Protein AF-A0A257PKK8-F1 (afdb_monomer)

Solvent-accessible surface area (backbone atoms only — not comparable to full-atom values): 4317 Å² total; per-residue (Å²): 134,84,79,76,77,78,74,72,99,60,85,71,84,64,87,85,80,89,53,87,86,46,38,39,100,86,67,48,76,28,66,68,58,55,51,52,54,51,51,50,34,52,48,55,55,49,22,64,74,66,73,46,92,75,79,89,88,78,86,91,84,133

Foldseek 3Di:
DDDPPDDPPDDQLDDDDDDQVQADPVSHGDPVVVVVRVLVSVQSVVCVVVVHHDDDPDDDDD

Radius of gyration: 14.4 Å; Cα contacts (8 Å, |Δi|>4): 25; chains: 1; bounding box: 28×27×38 Å

Sequence (62 aa):
MTHASQLPDCAPTLRTQARPADVNMHGDIFGGWIMAQVDMAGGITAAWRAKGRVATVAVKEF

Mean predicted aligned error: 5.25 Å

Structure (mmCIF, N/CA/C/O backbone):
data_AF-A0A257PKK8-F1
#
_entry.id   AF-A0A257PKK8-F1
#
loop_
_atom_site.group_PDB
_atom_site.id
_atom_site.type_symbol
_atom_site.label_atom_id
_atom_site.label_alt_id
_atom_site.label_comp_id
_atom_site.label_asym_id
_atom_site.label_entity_id
_atom_site.label_seq_id
_atom_site.pdbx_PDB_ins_code
_atom_site.Cartn_x
_atom_site.Cartn_y
_atom_site.Cartn_z
_atom_site.occupancy
_atom_site.B_iso_or_equiv
_atom_site.auth_seq_id
_atom_site.a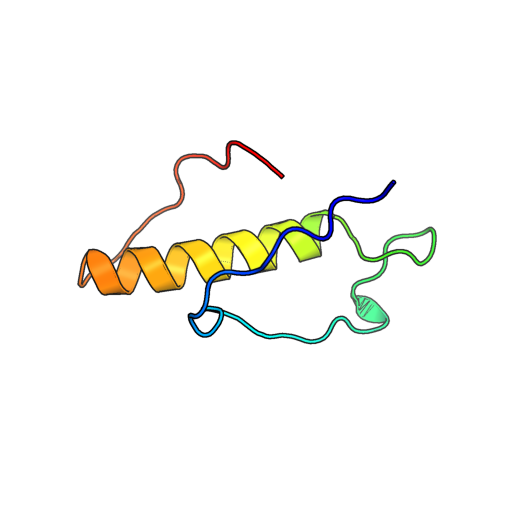uth_comp_id
_atom_site.auth_asym_id
_atom_site.auth_atom_id
_atom_site.pdbx_PDB_model_num
ATOM 1 N N . MET A 1 1 ? -5.207 19.477 -21.397 1.00 40.78 1 MET A N 1
ATOM 2 C CA . MET A 1 1 ? -5.237 20.283 -20.160 1.00 40.78 1 MET A CA 1
ATOM 3 C C . MET A 1 1 ? -5.219 19.303 -19.000 1.00 40.78 1 MET A C 1
ATOM 5 O O . MET A 1 1 ? -6.218 18.639 -18.768 1.00 40.78 1 MET A O 1
ATOM 9 N N . THR A 1 2 ? -4.062 19.082 -18.384 1.00 45.88 2 THR A N 1
ATOM 10 C CA . THR A 1 2 ? -3.915 18.174 -17.241 1.00 45.88 2 THR A CA 1
ATOM 11 C C . THR A 1 2 ? -4.532 18.839 -16.016 1.00 45.88 2 THR A C 1
ATOM 13 O O . THR A 1 2 ? -4.023 19.848 -15.536 1.00 45.88 2 THR A O 1
ATOM 16 N N . HIS A 1 3 ? -5.654 18.307 -15.528 1.00 55.75 3 HIS A N 1
ATOM 17 C CA . HIS A 1 3 ? -6.160 18.651 -14.202 1.00 55.75 3 HIS A CA 1
ATOM 18 C C . HIS A 1 3 ? -5.096 18.218 -13.189 1.00 55.75 3 HIS A C 1
ATOM 20 O O . HIS A 1 3 ? -4.935 17.028 -12.9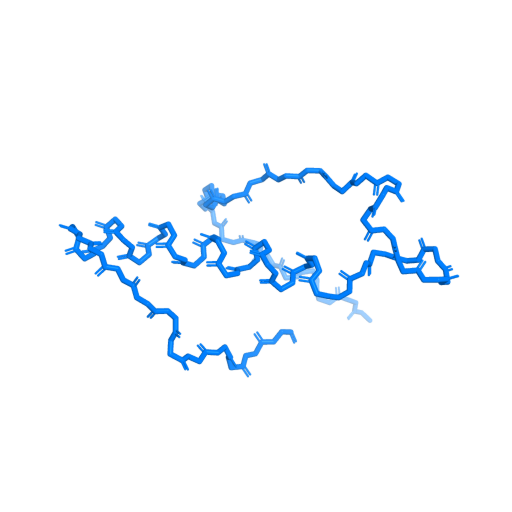26 1.00 55.75 3 HIS A O 1
ATOM 26 N N . ALA A 1 4 ? -4.328 19.165 -12.651 1.00 58.72 4 ALA A N 1
ATOM 27 C CA . ALA A 1 4 ? -3.524 18.900 -11.471 1.00 58.72 4 ALA A CA 1
ATOM 28 C C . ALA A 1 4 ? -4.512 18.632 -10.331 1.00 58.72 4 ALA A C 1
ATOM 30 O O . ALA A 1 4 ? -5.163 19.553 -9.841 1.00 58.72 4 ALA A O 1
ATOM 31 N N . SER A 1 5 ? -4.701 17.358 -9.983 1.00 67.81 5 SER A N 1
ATOM 32 C CA . SER A 1 5 ? -5.505 16.973 -8.827 1.00 67.81 5 SER A CA 1
ATOM 33 C C . SER A 1 5 ? -4.899 17.641 -7.601 1.00 67.81 5 SER A C 1
ATOM 35 O O . SER A 1 5 ? -3.780 17.312 -7.204 1.00 67.81 5 SER A O 1
ATOM 37 N N . GLN A 1 6 ? -5.612 18.608 -7.032 1.00 79.88 6 GLN A N 1
ATOM 38 C CA . GLN A 1 6 ? -5.188 19.266 -5.808 1.00 79.88 6 GLN A CA 1
ATOM 39 C C . GLN A 1 6 ? -5.180 18.206 -4.702 1.00 79.88 6 GLN A C 1
ATOM 41 O O . GLN A 1 6 ? -6.196 17.553 -4.456 1.00 79.88 6 GLN A O 1
ATOM 46 N N . LEU A 1 7 ? -4.011 17.963 -4.109 1.00 78.75 7 LEU A N 1
ATOM 47 C CA . LEU A 1 7 ? -3.894 17.009 -3.012 1.00 78.75 7 LEU A CA 1
ATOM 48 C C . LEU A 1 7 ? -4.649 17.548 -1.787 1.00 78.75 7 LEU A C 1
ATOM 50 O O . LEU A 1 7 ? -4.743 18.766 -1.628 1.00 78.75 7 LEU A O 1
ATOM 54 N N . PRO A 1 8 ? -5.176 16.670 -0.918 1.00 83.00 8 PRO A N 1
ATOM 55 C CA . PRO A 1 8 ? -5.781 17.101 0.336 1.00 83.00 8 PRO A CA 1
ATOM 56 C C . PRO A 1 8 ? -4.796 17.926 1.175 1.00 83.00 8 PRO A C 1
ATOM 58 O O . PRO A 1 8 ? -3.611 17.600 1.224 1.00 83.00 8 PRO A O 1
ATOM 61 N N . ASP A 1 9 ? -5.293 18.918 1.919 1.00 87.50 9 ASP A N 1
ATOM 62 C CA . ASP A 1 9 ? -4.487 19.785 2.804 1.00 87.50 9 ASP A CA 1
ATOM 63 C C . ASP A 1 9 ? -3.935 19.064 4.059 1.00 87.50 9 ASP A C 1
ATOM 65 O O . ASP A 1 9 ? -3.522 19.692 5.035 1.00 87.50 9 ASP A O 1
ATOM 69 N N . CYS A 1 10 ? -3.926 17.728 4.070 1.00 84.81 10 CYS A N 1
ATOM 70 C CA . CYS A 1 10 ? -3.400 16.917 5.161 1.00 84.81 10 CYS A CA 1
ATOM 71 C C . CYS A 1 10 ? -2.077 16.245 4.782 1.00 84.81 10 CYS A C 1
ATOM 73 O O . CYS A 1 10 ? -1.828 15.904 3.626 1.00 84.81 10 CYS A O 1
ATOM 75 N N . ALA A 1 11 ? -1.239 15.985 5.787 1.00 90.31 11 ALA A N 1
ATOM 76 C CA . ALA A 1 11 ? -0.027 15.204 5.581 1.00 90.31 11 ALA A CA 1
ATOM 77 C C . ALA A 1 11 ? -0.371 13.780 5.090 1.00 90.31 11 ALA A C 1
ATOM 79 O O . ALA A 1 11 ? -1.317 13.174 5.602 1.00 90.31 11 ALA A O 1
ATOM 80 N N . PRO A 1 12 ? 0.391 13.222 4.131 1.00 92.56 12 PRO A N 1
ATOM 81 C CA . PRO A 1 12 ? 0.192 11.847 3.695 1.00 92.56 12 PRO A CA 1
ATOM 82 C C . PRO A 1 12 ? 0.530 10.875 4.827 1.00 92.56 12 PRO A C 1
ATOM 84 O O . PRO A 1 12 ? 1.488 11.091 5.572 1.00 92.56 12 PRO A O 1
ATOM 87 N N . THR A 1 13 ? -0.204 9.764 4.911 1.00 94.94 13 THR A N 1
ATOM 88 C CA . THR A 1 13 ? 0.067 8.712 5.904 1.00 94.94 13 THR A CA 1
ATOM 89 C C . THR A 1 13 ? 1.459 8.098 5.730 1.00 94.94 13 THR A C 1
ATOM 91 O O . THR A 1 13 ? 2.114 7.760 6.712 1.00 94.94 13 THR A O 1
ATOM 94 N N . LEU A 1 14 ? 1.926 7.961 4.484 1.00 95.12 14 LEU A N 1
ATOM 95 C CA . LEU A 1 14 ? 3.225 7.383 4.155 1.00 95.12 14 LEU A CA 1
ATOM 96 C C . LEU A 1 14 ? 3.935 8.236 3.101 1.00 95.12 14 LEU A C 1
ATOM 98 O O . LEU A 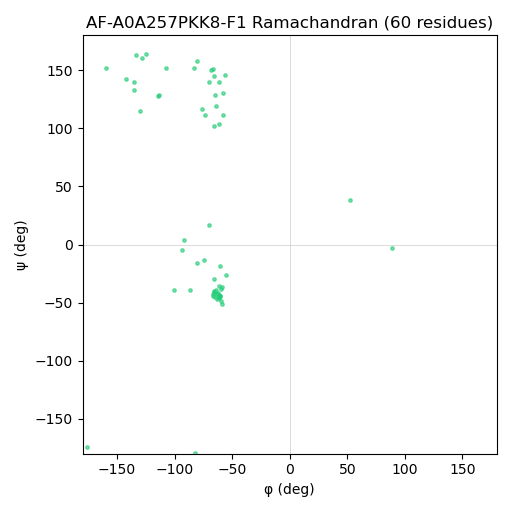1 14 ? 3.353 8.593 2.079 1.00 95.12 14 LEU A O 1
ATOM 102 N N . ARG A 1 15 ? 5.217 8.526 3.340 1.00 94.44 15 ARG A N 1
ATOM 103 C CA . ARG A 1 15 ? 6.120 9.152 2.371 1.00 94.44 15 ARG A CA 1
ATOM 104 C C . ARG A 1 15 ? 7.402 8.336 2.306 1.00 94.44 15 ARG A C 1
ATOM 106 O O . ARG A 1 15 ? 8.141 8.269 3.283 1.00 94.44 15 ARG A O 1
ATOM 113 N N . THR A 1 16 ? 7.653 7.728 1.156 1.00 94.25 16 THR A N 1
ATOM 114 C CA . THR A 1 16 ? 8.801 6.849 0.920 1.00 94.25 16 THR A CA 1
ATOM 115 C C . THR A 1 16 ? 9.476 7.202 -0.402 1.00 94.25 16 THR A C 1
ATOM 117 O O . THR A 1 16 ? 8.892 7.894 -1.236 1.00 94.25 16 THR A O 1
ATOM 120 N N . GLN A 1 17 ? 10.711 6.744 -0.584 1.00 95.25 17 GLN A N 1
ATOM 121 C CA . GLN A 1 17 ? 11.465 6.906 -1.821 1.00 95.25 17 GLN A CA 1
ATOM 122 C C . GLN A 1 17 ? 11.681 5.546 -2.472 1.00 95.25 17 GLN A C 1
ATOM 124 O O . GLN A 1 17 ? 12.174 4.623 -1.823 1.00 95.25 17 GLN A O 1
ATOM 129 N N . ALA A 1 18 ? 11.342 5.456 -3.756 1.00 95.31 18 ALA A N 1
ATOM 130 C CA . ALA A 1 18 ? 11.700 4.310 -4.573 1.00 95.31 18 ALA A CA 1
ATOM 131 C C . ALA A 1 18 ? 13.218 4.259 -4.800 1.00 95.31 18 ALA A C 1
ATOM 133 O O . ALA A 1 18 ? 13.901 5.289 -4.824 1.00 95.31 18 ALA A O 1
ATOM 134 N N . ARG A 1 19 ? 13.744 3.050 -4.965 1.00 96.19 19 ARG A N 1
ATOM 135 C CA . ARG A 1 19 ? 15.166 2.753 -5.155 1.00 96.19 19 ARG A CA 1
ATOM 136 C C . ARG A 1 19 ? 15.375 1.951 -6.441 1.00 96.19 19 ARG A C 1
ATOM 138 O O . ARG A 1 19 ? 14.433 1.335 -6.930 1.00 96.19 19 ARG A O 1
ATOM 145 N N . PRO A 1 20 ? 16.615 1.863 -6.956 1.00 96.44 20 PRO A N 1
ATOM 146 C CA . PRO A 1 20 ? 16.911 1.046 -8.134 1.00 96.44 20 PRO A CA 1
ATOM 147 C C . PRO A 1 20 ? 16.493 -0.426 -8.010 1.00 96.44 20 PRO A C 1
ATOM 149 O O . PRO A 1 20 ? 16.216 -1.058 -9.015 1.00 96.44 20 PRO A O 1
ATOM 152 N N . ALA A 1 21 ? 16.422 -0.976 -6.794 1.00 96.56 21 ALA A N 1
ATOM 153 C CA . ALA A 1 21 ? 15.955 -2.344 -6.561 1.00 96.56 21 ALA A CA 1
ATOM 154 C C . ALA A 1 21 ? 14.428 -2.518 -6.704 1.00 96.56 21 ALA A C 1
ATOM 156 O O . ALA A 1 21 ? 13.955 -3.647 -6.781 1.00 96.56 21 ALA A O 1
ATOM 157 N N . ASP A 1 22 ? 13.666 -1.422 -6.742 1.00 97.56 22 ASP A N 1
ATOM 158 C CA . ASP A 1 22 ? 1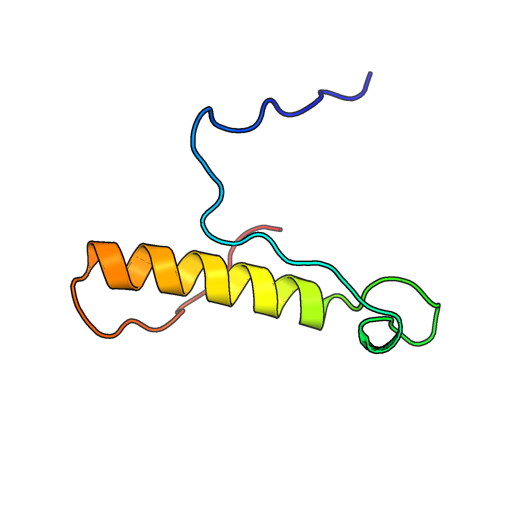2.203 -1.435 -6.828 1.00 97.56 22 ASP A CA 1
ATOM 159 C C . ASP A 1 22 ? 11.702 -1.388 -8.283 1.00 97.56 22 ASP A C 1
ATOM 161 O O . ASP A 1 22 ? 10.497 -1.292 -8.523 1.00 97.56 22 ASP A O 1
ATOM 165 N N . VAL A 1 23 ? 12.611 -1.424 -9.264 1.00 97.94 23 VAL A N 1
ATOM 166 C CA . VAL A 1 23 ? 12.263 -1.392 -10.688 1.00 97.94 23 VAL A CA 1
ATOM 167 C C . VAL A 1 23 ? 11.886 -2.778 -11.213 1.00 97.94 23 VAL A C 1
ATOM 169 O O . VAL A 1 23 ? 12.352 -3.810 -10.734 1.00 97.94 23 VAL A O 1
ATOM 172 N N . ASN A 1 24 ? 11.035 -2.808 -12.230 1.00 96.75 24 ASN A N 1
ATOM 173 C CA . ASN A 1 24 ? 10.7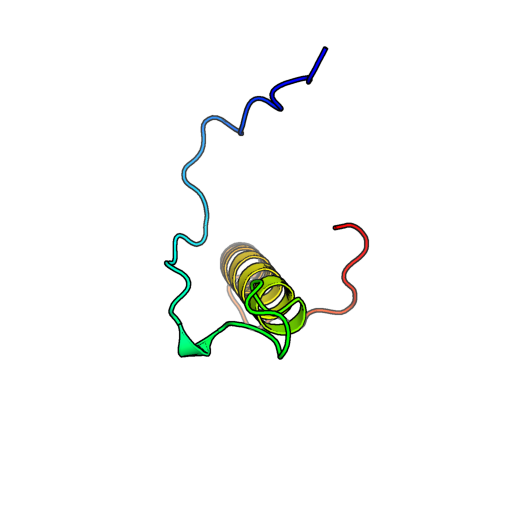33 -3.994 -13.017 1.00 96.75 24 ASN A CA 1
ATOM 174 C C . ASN A 1 24 ? 11.803 -4.215 -14.112 1.00 96.75 24 ASN A C 1
ATOM 176 O O . ASN A 1 24 ? 12.746 -3.438 -14.246 1.00 96.75 24 ASN A O 1
ATOM 180 N N . MET A 1 25 ? 11.653 -5.264 -14.932 1.00 96.69 25 MET A N 1
ATOM 181 C CA . MET A 1 25 ? 12.623 -5.602 -15.993 1.00 96.69 25 MET A CA 1
ATOM 182 C C . MET A 1 25 ? 12.828 -4.511 -17.063 1.00 96.69 25 MET A C 1
ATOM 184 O O . MET A 1 25 ? 13.824 -4.547 -17.779 1.00 96.69 25 MET A O 1
ATOM 188 N N . HIS A 1 26 ? 11.901 -3.559 -17.175 1.00 97.12 26 HIS A N 1
ATOM 189 C CA . HIS A 1 26 ? 11.954 -2.432 -18.107 1.00 97.12 26 HIS A CA 1
ATOM 190 C C . HIS A 1 26 ? 12.573 -1.171 -17.483 1.00 97.12 26 HIS A C 1
ATOM 192 O O . HIS A 1 26 ? 12.777 -0.186 -18.185 1.00 97.12 26 HIS A O 1
ATOM 198 N N . GLY A 1 27 ? 12.896 -1.190 -16.185 1.00 95.62 27 GLY A N 1
ATOM 199 C CA . GLY A 1 27 ? 13.478 -0.050 -15.472 1.00 95.62 27 GLY A CA 1
ATOM 200 C C . GLY A 1 27 ? 12.460 0.919 -14.861 1.00 95.62 27 GLY A C 1
ATOM 201 O O . GLY A 1 27 ? 12.867 1.836 -14.150 1.00 95.62 27 GLY A O 1
ATOM 202 N N . ASP A 1 28 ? 11.157 0.704 -15.061 1.00 96.94 28 ASP A N 1
ATOM 203 C CA . ASP A 1 28 ? 10.104 1.458 -14.368 1.00 96.94 28 ASP A CA 1
ATOM 204 C C . ASP A 1 28 ? 9.866 0.908 -12.963 1.00 96.94 28 ASP A C 1
ATOM 206 O O . ASP A 1 28 ? 10.114 -0.268 -12.705 1.00 96.94 28 ASP A O 1
ATOM 210 N N . ILE A 1 29 ? 9.292 1.710 -12.063 1.00 96.56 29 ILE A N 1
ATOM 211 C CA . ILE A 1 29 ? 8.899 1.214 -10.738 1.00 96.56 29 ILE A CA 1
ATOM 212 C C . ILE A 1 29 ? 7.921 0.044 -10.880 1.00 96.56 29 ILE A C 1
ATOM 214 O O . ILE A 1 29 ? 6.923 0.104 -11.601 1.00 96.56 29 ILE A O 1
ATOM 218 N N . PHE A 1 30 ? 8.211 -1.046 -10.176 1.00 97.00 30 PHE A N 1
ATOM 219 C CA . PHE A 1 30 ? 7.388 -2.239 -10.196 1.00 97.00 30 PHE A CA 1
ATOM 220 C C . PHE A 1 30 ? 6.004 -1.962 -9.596 1.00 97.00 30 PHE A C 1
ATOM 222 O O . PHE A 1 30 ? 5.876 -1.491 -8.466 1.00 97.00 30 PHE A O 1
ATOM 229 N N . GLY A 1 31 ? 4.944 -2.321 -10.326 1.00 95.00 31 GLY A N 1
ATOM 230 C CA . GLY A 1 31 ? 3.567 -2.086 -9.883 1.00 95.00 31 GLY A CA 1
ATOM 231 C C . GLY A 1 31 ? 3.236 -2.749 -8.542 1.00 95.00 31 GLY A C 1
ATOM 232 O O . GLY A 1 31 ? 2.567 -2.147 -7.708 1.00 95.00 31 GLY A O 1
ATOM 233 N N . GLY A 1 32 ? 3.768 -3.946 -8.273 1.00 95.06 32 GLY A N 1
ATOM 234 C CA . GLY A 1 32 ? 3.573 -4.605 -6.977 1.00 95.06 32 GLY A CA 1
ATOM 235 C C . GLY A 1 32 ? 4.237 -3.866 -5.810 1.00 95.06 32 GLY A C 1
ATOM 236 O O . GLY A 1 32 ? 3.700 -3.882 -4.705 1.00 95.06 32 GLY A O 1
ATOM 237 N N . TRP A 1 33 ? 5.345 -3.154 -6.049 1.00 96.50 33 TRP A N 1
ATOM 238 C CA . TRP A 1 33 ? 5.947 -2.290 -5.033 1.00 96.50 33 TRP A CA 1
ATOM 239 C C . TRP A 1 33 ? 5.024 -1.112 -4.713 1.00 96.50 33 TRP A C 1
ATOM 241 O O . TRP A 1 33 ? 4.781 -0.832 -3.541 1.00 96.50 33 TRP A O 1
ATOM 251 N N . ILE A 1 34 ? 4.439 -0.477 -5.736 1.00 95.12 34 ILE A N 1
ATOM 252 C CA . ILE A 1 34 ? 3.476 0.624 -5.564 1.00 95.12 34 ILE A CA 1
ATOM 253 C C . ILE A 1 34 ? 2.265 0.144 -4.756 1.00 95.12 34 ILE A C 1
ATOM 255 O O . ILE A 1 34 ? 1.898 0.777 -3.766 1.00 95.12 34 ILE A O 1
ATOM 259 N N . MET A 1 35 ? 1.688 -1.005 -5.127 1.00 95.06 35 MET A N 1
ATOM 260 C CA . MET A 1 35 ? 0.551 -1.586 -4.407 1.00 95.06 35 MET A CA 1
ATOM 261 C C . MET A 1 35 ? 0.886 -1.888 -2.943 1.00 95.06 35 MET A C 1
ATOM 263 O O . MET A 1 35 ? 0.061 -1.623 -2.074 1.00 95.06 35 MET A O 1
ATOM 267 N N . ALA A 1 36 ? 2.100 -2.364 -2.648 1.00 95.50 36 ALA A N 1
ATOM 268 C CA . ALA A 1 36 ? 2.536 -2.594 -1.273 1.00 95.50 36 ALA A CA 1
ATOM 269 C C . ALA A 1 36 ? 2.614 -1.291 -0.455 1.00 95.50 36 ALA A C 1
ATOM 271 O O . ALA A 1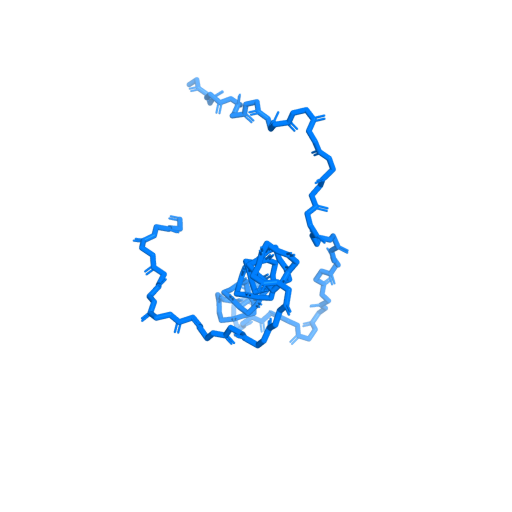 36 ? 2.210 -1.273 0.707 1.00 95.50 36 ALA A O 1
ATOM 272 N N . GLN A 1 37 ? 3.084 -0.182 -1.044 1.00 96.19 37 GLN A N 1
ATOM 273 C CA . GLN A 1 37 ? 3.091 1.118 -0.357 1.00 96.19 37 GLN A CA 1
ATOM 274 C C . GLN A 1 37 ? 1.670 1.633 -0.089 1.00 96.19 37 GLN A C 1
ATOM 276 O O . GLN A 1 37 ? 1.400 2.159 0.992 1.00 96.19 37 GLN A O 1
ATOM 281 N N . VAL A 1 38 ? 0.755 1.458 -1.048 1.00 94.12 38 VAL A N 1
ATOM 282 C CA . VAL A 1 38 ? -0.656 1.843 -0.896 1.00 94.12 38 VAL A CA 1
ATOM 283 C C . VAL A 1 38 ? -1.342 1.015 0.191 1.00 94.12 38 VAL A C 1
ATOM 285 O O . VAL A 1 38 ? -2.004 1.589 1.057 1.00 94.12 38 VAL A O 1
ATOM 288 N N . ASP A 1 39 ? -1.135 -0.304 0.203 1.00 95.62 39 ASP A N 1
ATOM 289 C CA . ASP A 1 39 ? -1.678 -1.193 1.235 1.00 95.62 39 ASP A CA 1
ATOM 290 C C . ASP A 1 39 ? -1.166 -0.816 2.633 1.00 95.62 39 ASP A C 1
ATOM 292 O O . ASP A 1 39 ? -1.956 -0.657 3.563 1.00 95.62 39 ASP A O 1
ATOM 296 N N . MET A 1 40 ? 0.137 -0.542 2.778 1.00 97.12 40 MET A N 1
ATOM 297 C CA . MET A 1 40 ? 0.703 -0.072 4.048 1.00 97.12 40 MET A CA 1
ATOM 298 C C . MET A 1 40 ? 0.101 1.265 4.501 1.00 97.12 40 MET A C 1
ATOM 300 O O . MET A 1 40 ? -0.276 1.403 5.666 1.00 97.12 40 MET A O 1
ATOM 304 N N . ALA A 1 41 ? -0.029 2.250 3.607 1.00 96.00 41 ALA A N 1
ATOM 305 C CA . ALA A 1 41 ? -0.613 3.551 3.942 1.00 96.00 41 ALA A CA 1
ATOM 306 C C . ALA A 1 41 ? -2.088 3.431 4.377 1.00 96.00 41 ALA A C 1
ATOM 308 O O . ALA A 1 41 ? -2.509 4.041 5.370 1.00 96.00 41 ALA A O 1
ATOM 309 N N . GLY A 1 42 ? -2.867 2.609 3.670 1.00 95.19 42 GLY A N 1
ATOM 310 C CA . GLY A 1 42 ? -4.250 2.294 4.026 1.00 95.19 42 GLY A CA 1
ATOM 311 C C . GLY A 1 42 ? -4.345 1.566 5.367 1.00 95.19 42 GLY A C 1
ATOM 312 O O . GLY A 1 42 ? -5.120 1.972 6.235 1.00 95.19 42 GLY A O 1
ATOM 313 N N . GLY A 1 43 ? -3.505 0.551 5.573 1.00 97.19 43 GLY A N 1
ATOM 314 C CA . GLY A 1 43 ? -3.439 -0.252 6.791 1.00 97.19 43 GLY A CA 1
ATOM 315 C C . GLY A 1 43 ? -3.096 0.564 8.037 1.00 97.19 43 GLY A C 1
ATOM 316 O O . GLY A 1 43 ? -3.777 0.425 9.052 1.00 97.19 43 GLY A O 1
ATOM 317 N N . ILE A 1 44 ? -2.112 1.470 7.961 1.00 97.19 44 ILE A N 1
ATOM 318 C CA . ILE A 1 44 ? -1.761 2.390 9.062 1.00 97.19 44 ILE A CA 1
ATOM 319 C C . ILE A 1 44 ? -2.974 3.247 9.445 1.00 97.19 44 ILE A C 1
ATOM 321 O O . ILE A 1 44 ? -3.371 3.291 10.611 1.00 97.19 44 ILE A O 1
ATOM 325 N N . THR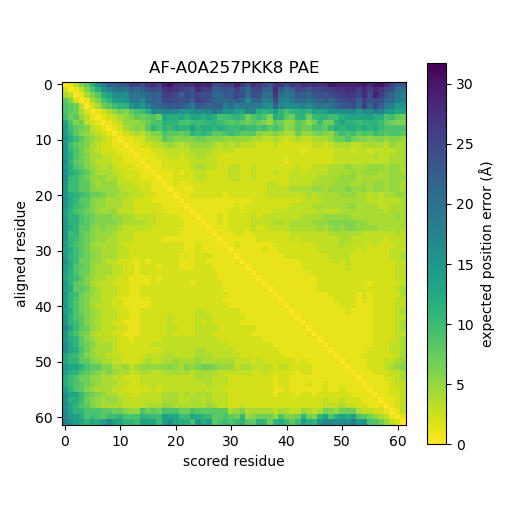 A 1 45 ? -3.604 3.878 8.450 1.00 95.94 45 THR A N 1
ATOM 326 C CA . THR A 1 45 ? -4.772 4.747 8.658 1.00 95.94 45 THR A CA 1
ATOM 327 C C . THR A 1 45 ? -5.946 3.973 9.268 1.00 95.94 45 THR A C 1
ATOM 329 O O . THR A 1 45 ? -6.595 4.435 10.211 1.00 95.94 45 THR A O 1
ATOM 332 N N . ALA A 1 46 ? -6.208 2.765 8.763 1.00 97.75 46 ALA A N 1
ATOM 333 C CA . ALA A 1 46 ? -7.273 1.895 9.242 1.00 97.75 46 ALA A CA 1
ATOM 334 C C . ALA A 1 46 ? -7.014 1.399 10.672 1.00 97.75 46 ALA A C 1
ATOM 336 O O . ALA A 1 46 ? -7.928 1.435 11.496 1.00 97.75 46 ALA A O 1
ATOM 337 N N . ALA A 1 47 ? -5.781 1.000 10.996 1.00 98.31 47 ALA A N 1
ATOM 338 C CA . ALA A 1 47 ? -5.397 0.555 12.334 1.00 98.31 47 ALA A CA 1
ATOM 339 C C . ALA A 1 47 ? -5.556 1.671 13.375 1.00 98.31 47 ALA A C 1
ATOM 341 O O . ALA A 1 47 ? -6.090 1.428 14.459 1.00 98.31 47 ALA A O 1
ATOM 342 N N . TRP A 1 48 ? -5.166 2.907 13.039 1.00 96.81 48 TRP A N 1
ATOM 343 C CA . TRP A 1 48 ? -5.377 4.070 13.908 1.00 96.81 48 TRP A CA 1
ATOM 344 C C . TRP A 1 48 ? -6.857 4.323 14.176 1.00 96.81 48 TRP A C 1
ATOM 346 O O . TRP A 1 48 ? -7.253 4.521 15.325 1.00 96.81 48 TRP A O 1
ATOM 356 N N . ARG A 1 49 ? -7.693 4.259 13.134 1.00 97.12 49 ARG A N 1
ATOM 357 C CA . ARG A 1 49 ? -9.143 4.432 13.269 1.00 97.12 49 ARG A CA 1
ATOM 358 C C . ARG A 1 49 ? -9.791 3.310 14.084 1.00 97.12 49 ARG A C 1
ATOM 360 O O . ARG A 1 49 ? -10.671 3.584 14.894 1.00 97.12 49 ARG A O 1
ATOM 367 N N . ALA A 1 50 ? -9.366 2.066 13.875 1.00 98.31 50 ALA A N 1
ATOM 368 C CA . ALA A 1 50 ? -9.918 0.885 14.537 1.00 98.31 50 ALA A CA 1
ATOM 369 C C . ALA A 1 50 ? -9.377 0.664 15.960 1.00 98.31 50 ALA A C 1
ATOM 371 O O . ALA A 1 50 ? -9.961 -0.114 16.710 1.00 98.31 50 ALA A O 1
ATOM 372 N N . LYS A 1 51 ? -8.268 1.323 16.333 1.00 98.12 51 LYS A N 1
ATOM 373 C CA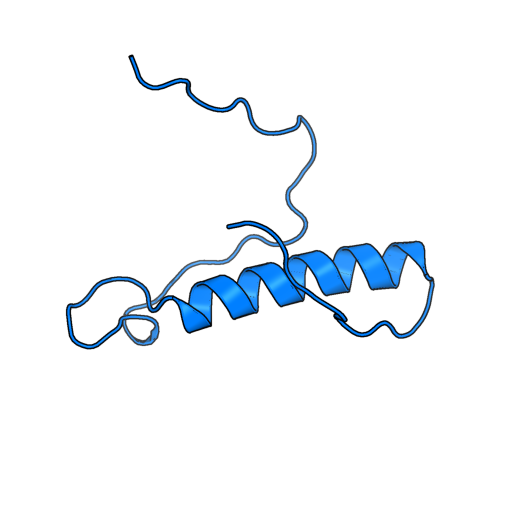 . LYS A 1 51 ? -7.530 1.097 17.591 1.00 98.12 51 LYS A CA 1
ATOM 374 C C . LYS A 1 51 ? -7.180 -0.381 17.804 1.00 98.12 51 LYS A C 1
ATOM 376 O O . LYS A 1 51 ? -7.260 -0.902 18.914 1.00 98.12 51 LYS A O 1
ATOM 381 N N . GLY A 1 52 ? -6.818 -1.069 16.724 1.00 96.81 52 GLY A N 1
ATOM 382 C CA . GLY A 1 52 ? -6.627 -2.512 16.736 1.00 96.81 52 GLY A CA 1
ATOM 383 C C . GLY A 1 52 ? -6.130 -3.061 15.405 1.00 96.81 52 GLY A C 1
ATOM 384 O O . GLY A 1 52 ? -5.807 -2.315 14.482 1.00 96.81 52 GLY A O 1
ATOM 385 N N . ARG A 1 53 ? -6.055 -4.393 15.323 1.00 97.88 53 ARG A N 1
ATOM 386 C CA . ARG A 1 53 ? -5.609 -5.094 14.113 1.00 97.88 53 ARG A CA 1
ATOM 387 C C . ARG A 1 53 ? -6.655 -4.970 13.008 1.00 97.88 53 ARG A C 1
ATOM 389 O O . ARG A 1 53 ? -7.847 -5.113 13.263 1.00 97.88 53 ARG A O 1
ATOM 396 N N . VAL A 1 54 ? -6.183 -4.763 11.785 1.00 98.31 54 VAL A N 1
ATOM 397 C CA . VAL A 1 54 ? -6.998 -4.664 10.569 1.00 98.31 54 VAL A CA 1
ATOM 398 C C . VAL A 1 54 ? -6.449 -5.606 9.502 1.00 98.31 54 VAL A C 1
ATOM 400 O O . VAL A 1 54 ? -5.297 -6.031 9.584 1.00 98.31 54 VAL A O 1
ATOM 403 N N . ALA A 1 55 ? -7.278 -5.931 8.514 1.00 97.94 55 ALA A N 1
ATOM 404 C CA . ALA A 1 55 ? -6.884 -6.677 7.327 1.00 97.94 55 ALA A CA 1
ATOM 405 C C . ALA A 1 55 ? -7.488 -6.009 6.088 1.00 97.94 55 ALA A C 1
ATOM 407 O O . ALA A 1 55 ? -8.644 -5.575 6.118 1.00 97.94 55 ALA A O 1
ATOM 408 N N . THR A 1 56 ? -6.714 -5.936 5.008 1.00 96.94 56 THR A N 1
ATOM 409 C CA . THR A 1 56 ? -7.183 -5.408 3.726 1.00 96.94 56 THR A CA 1
ATOM 410 C C . THR A 1 56 ? -8.066 -6.446 3.043 1.00 96.94 56 THR A C 1
ATOM 412 O O . THR A 1 56 ? -7.615 -7.539 2.720 1.00 96.94 56 THR A O 1
ATOM 415 N N . VAL A 1 57 ? -9.344 -6.115 2.844 1.00 97.19 57 VAL A N 1
ATOM 416 C CA . VAL A 1 57 ? -10.319 -7.019 2.201 1.00 97.19 57 VAL A CA 1
ATOM 417 C C . VAL A 1 57 ? -10.291 -6.877 0.681 1.00 97.19 57 VAL A C 1
ATOM 419 O O . VAL A 1 57 ? -10.427 -7.860 -0.039 1.00 97.19 57 VAL A O 1
ATOM 422 N N . ALA A 1 58 ? -10.136 -5.648 0.190 1.00 95.56 58 ALA A N 1
ATOM 423 C CA . ALA A 1 58 ? -10.083 -5.343 -1.231 1.00 95.56 58 ALA A CA 1
ATOM 424 C C . ALA A 1 58 ? -9.412 -3.987 -1.461 1.00 95.56 58 ALA A C 1
ATOM 426 O O . ALA A 1 58 ? -9.542 -3.080 -0.636 1.00 95.56 58 ALA A O 1
ATOM 427 N N . VAL A 1 59 ? -8.785 -3.837 -2.625 1.00 91.25 59 VAL A N 1
ATOM 428 C CA . VAL A 1 59 ? -8.376 -2.545 -3.183 1.00 91.25 59 VAL A CA 1
ATOM 429 C C . VAL A 1 59 ? -9.191 -2.325 -4.454 1.00 91.25 59 VAL A C 1
ATOM 431 O O . VAL A 1 59 ? -9.287 -3.235 -5.274 1.00 91.25 59 VAL A O 1
ATOM 434 N N . LYS A 1 60 ? -9.857 -1.171 -4.573 1.00 88.19 60 LYS A N 1
ATOM 435 C CA . LYS A 1 60 ? -10.875 -0.943 -5.614 1.00 88.19 60 LYS A CA 1
ATOM 436 C C . LYS A 1 60 ? -10.373 -0.140 -6.810 1.00 88.19 60 LYS A C 1
ATOM 438 O O . LYS A 1 60 ? -10.771 -0.438 -7.928 1.00 88.19 60 LYS A O 1
ATOM 443 N N . GLU A 1 61 ? -9.545 0.872 -6.575 1.00 77.50 61 GLU A N 1
ATOM 444 C CA . GLU A 1 61 ? -9.163 1.858 -7.590 1.00 77.50 61 GLU A CA 1
ATOM 445 C C . GLU A 1 61 ? -7.683 2.231 -7.418 1.00 77.50 61 GLU A C 1
ATOM 447 O O . GLU A 1 61 ? -7.204 2.305 -6.281 1.00 77.50 61 GLU A O 1
ATOM 452 N N . PHE A 1 62 ? -6.991 2.428 -8.548 1.00 66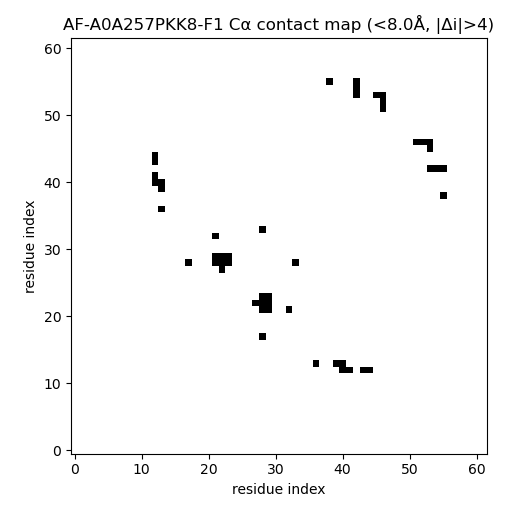.94 62 PHE A N 1
ATOM 453 C CA . PHE A 1 62 ? -5.594 2.858 -8.680 1.00 66.94 62 PHE A CA 1
ATOM 454 C C . PHE A 1 62 ? -5.459 3.859 -9.826 1.00 66.94 62 PHE A C 1
ATOM 456 O O . PHE A 1 62 ? -6.110 3.629 -10.873 1.00 66.94 62 PHE A O 1
#

Secondary structure (DSSP, 8-state):
-----PPPSS--S------GGGB-TTSSBPHHHHHHHHHHHHHHHHHHHHTS----------

pLDDT: mean 90.71, std 12.66, range [40.78, 98.31]